Protein AF-A0A165A7K2-F1 (afdb_monomer_lite)

Secondary structure (DSSP, 8-state):
-----PPPPPPEE--HHHHHHHHHTHHHHHHHHHHHHHHHHHH---SSTT-S-----EEEEEEEEEETTEEEEEEEEE-STT--EEEEEEEEESSTTSPPEEEEE----GGGTTT-B-SSSPP-----

pLDDT: mean 87.68, std 12.54, range [41.22, 98.0]

Organism: NCBI:txid1314777

Radius of gyration: 14.6 Å; chains: 1; bounding box: 39×29×41 Å

Foldseek 3Di:
DDQPKADKAPKDFDDPVNVVLCVLCVVVVVVVLVVVVVCCVVPVQQQNVVCPDQPDWAWTIWIWMDHPQWIKIWTWIARDPVQKTWTWIWTDGPDPVDGIGTQDIDFDRNVVRTRIDGPPDDRDDDRD

Structure (mmCIF, N/CA/C/O backbone):
data_AF-A0A165A7K2-F1
#
_entry.id   AF-A0A165A7K2-F1
#
loop_
_atom_site.group_PDB
_atom_site.id
_atom_site.type_symbol
_atom_site.label_atom_id
_atom_site.label_alt_id
_atom_site.label_comp_id
_atom_site.label_asym_id
_atom_site.label_entity_id
_atom_site.label_seq_id
_atom_site.pdbx_PDB_ins_code
_atom_site.Cartn_x
_atom_site.Cartn_y
_atom_site.Cartn_z
_atom_site.occupancy
_atom_site.B_iso_or_equiv
_atom_site.auth_seq_id
_atom_site.auth_comp_id
_atom_site.auth_asym_id
_atom_site.auth_atom_id
_atom_site.pdbx_PDB_model_num
ATOM 1 N N . MET A 1 1 ? -3.090 -18.678 -24.507 1.00 41.22 1 MET A N 1
ATOM 2 C CA . MET A 1 1 ? -2.369 -17.434 -24.182 1.00 41.22 1 MET A CA 1
ATOM 3 C C . MET A 1 1 ? -1.872 -17.619 -22.770 1.00 41.22 1 MET A C 1
ATOM 5 O O . MET A 1 1 ? -2.696 -17.830 -21.895 1.00 41.22 1 MET A O 1
ATOM 9 N N . SER A 1 2 ? -0.564 -17.745 -22.588 1.00 42.53 2 SER A N 1
ATOM 10 C CA . SER A 1 2 ? 0.014 -18.035 -21.278 1.00 42.53 2 SER A CA 1
ATOM 11 C C . SER A 1 2 ? 0.070 -16.729 -20.495 1.00 42.53 2 SER A C 1
ATOM 13 O O . SER A 1 2 ? 0.818 -15.834 -20.886 1.00 42.53 2 SER A O 1
ATOM 15 N N . ASP A 1 3 ? -0.739 -16.600 -19.444 1.00 48.91 3 ASP A N 1
ATOM 16 C CA . ASP A 1 3 ? -0.590 -15.525 -18.461 1.00 48.91 3 ASP A CA 1
ATOM 17 C C . ASP A 1 3 ? 0.846 -15.568 -17.935 1.00 48.91 3 ASP A C 1
ATOM 19 O O . ASP A 1 3 ? 1.252 -16.496 -17.240 1.00 48.91 3 ASP A O 1
ATOM 23 N N . THR A 1 4 ? 1.657 -14.611 -18.380 1.00 54.81 4 THR A N 1
ATOM 24 C CA . THR A 1 4 ? 3.090 -14.537 -18.075 1.00 54.81 4 THR A CA 1
ATOM 25 C C . THR A 1 4 ? 3.282 -13.571 -16.911 1.00 54.81 4 THR A C 1
ATOM 27 O O . THR A 1 4 ? 4.026 -12.600 -17.006 1.00 54.81 4 THR A O 1
ATOM 30 N N . THR A 1 5 ? 2.528 -13.764 -15.833 1.00 62.66 5 THR A N 1
ATOM 31 C CA . THR A 1 5 ? 2.718 -13.026 -14.585 1.00 62.66 5 THR A CA 1
ATOM 32 C C . THR A 1 5 ? 3.392 -13.950 -13.587 1.00 62.66 5 THR A C 1
ATOM 34 O O . THR A 1 5 ? 2.910 -15.042 -13.282 1.00 62.66 5 THR A O 1
ATOM 37 N N . SER A 1 6 ? 4.563 -13.529 -13.110 1.00 80.38 6 SER A N 1
ATOM 38 C CA . SER A 1 6 ? 5.304 -14.282 -12.103 1.00 80.38 6 SER A CA 1
ATOM 39 C C . SER A 1 6 ? 4.482 -14.373 -10.810 1.00 80.38 6 SER A C 1
ATOM 41 O O . SER A 1 6 ? 3.645 -13.503 -10.542 1.00 80.38 6 SER A O 1
ATOM 43 N N . PRO A 1 7 ? 4.685 -15.408 -9.977 1.00 89.25 7 PRO A N 1
ATOM 44 C CA . PRO A 1 7 ? 4.078 -15.445 -8.652 1.00 89.25 7 PRO A CA 1
ATOM 45 C C . PRO A 1 7 ? 4.593 -14.284 -7.788 1.00 89.25 7 PRO A C 1
ATOM 47 O O . PRO A 1 7 ? 5.677 -13.743 -8.020 1.00 89.25 7 PRO A O 1
ATOM 50 N N . LEU A 1 8 ? 3.823 -13.919 -6.760 1.00 92.00 8 LEU A N 1
ATOM 51 C CA . LEU A 1 8 ? 4.261 -12.952 -5.753 1.00 92.00 8 LEU A CA 1
ATOM 52 C C . LEU A 1 8 ? 5.553 -13.412 -5.071 1.00 92.00 8 LEU A C 1
ATOM 54 O O . LEU A 1 8 ? 5.693 -14.573 -4.684 1.00 92.00 8 LEU A O 1
ATOM 58 N N . SER A 1 9 ? 6.472 -12.474 -4.861 1.00 94.69 9 SER A N 1
ATOM 59 C CA . SER A 1 9 ? 7.695 -12.717 -4.107 1.00 94.69 9 SER A CA 1
ATOM 60 C C . SER A 1 9 ? 7.412 -13.010 -2.631 1.00 94.69 9 SER A C 1
ATOM 62 O O . SER A 1 9 ? 6.328 -12.748 -2.102 1.00 94.69 9 SER A O 1
ATOM 64 N N . SER A 1 10 ? 8.445 -13.457 -1.916 1.00 94.50 10 SER A N 1
ATOM 65 C CA . SER A 1 10 ? 8.453 -13.406 -0.453 1.00 94.50 10 SER A CA 1
ATOM 66 C C . SER A 1 10 ? 8.259 -11.972 0.056 1.00 94.50 10 SER A C 1
ATOM 68 O O . SER A 1 10 ? 8.540 -11.000 -0.656 1.00 94.50 10 SER A O 1
ATOM 70 N N . VAL A 1 11 ? 7.773 -11.848 1.295 1.00 95.88 11 VAL A N 1
ATOM 71 C CA . VAL A 1 11 ? 7.652 -10.557 1.985 1.00 95.88 11 VAL A CA 1
ATOM 72 C C . VAL A 1 11 ? 9.040 -9.953 2.185 1.00 95.88 11 VAL A C 1
ATOM 74 O O . VAL A 1 11 ? 9.963 -10.630 2.639 1.00 95.88 11 VAL A O 1
ATOM 77 N N . ARG A 1 12 ? 9.171 -8.664 1.877 1.00 96.44 12 ARG A N 1
ATOM 78 C CA . ARG A 1 12 ? 10.385 -7.863 2.038 1.00 96.44 12 ARG A CA 1
ATOM 79 C C . ARG A 1 12 ? 10.109 -6.669 2.946 1.00 96.44 12 ARG A C 1
ATOM 81 O O . ARG A 1 12 ? 8.994 -6.151 2.978 1.00 96.44 12 ARG A O 1
ATOM 88 N N . GLN A 1 13 ? 11.126 -6.238 3.684 1.00 96.81 13 GLN A N 1
ATOM 89 C CA . GLN A 1 13 ? 11.095 -4.983 4.440 1.00 96.81 13 GLN A CA 1
ATOM 90 C C . GLN A 1 13 ? 11.359 -3.807 3.502 1.00 96.81 13 GLN A C 1
ATOM 92 O O . GLN A 1 13 ? 12.108 -3.953 2.540 1.00 96.81 13 GLN A O 1
ATOM 97 N N . VAL A 1 14 ? 10.768 -2.650 3.794 1.00 96.12 14 VAL A N 1
ATOM 98 C CA . VAL A 1 14 ? 10.904 -1.454 2.950 1.00 96.12 14 VAL A CA 1
ATOM 99 C C . VAL A 1 14 ? 12.348 -0.949 2.921 1.00 96.12 1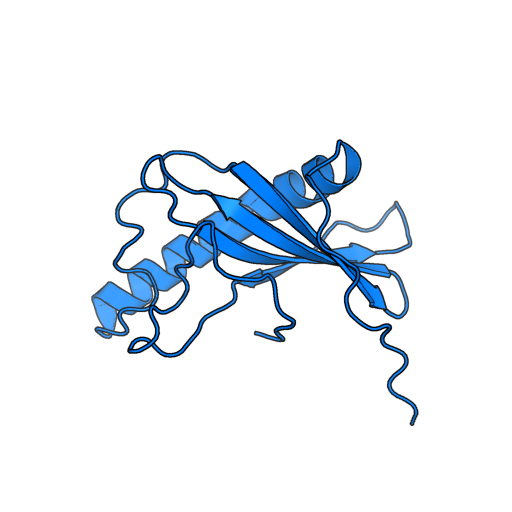4 VAL A C 1
ATOM 101 O O . VAL A 1 14 ? 12.916 -0.559 3.943 1.00 96.12 14 VAL A O 1
ATOM 104 N N . ASP A 1 15 ? 12.900 -0.908 1.716 1.00 95.88 15 ASP A N 1
ATOM 105 C CA . ASP A 1 15 ? 14.204 -0.352 1.356 1.00 95.88 15 ASP A CA 1
ATOM 106 C C . ASP A 1 15 ? 14.051 1.038 0.702 1.00 95.88 15 ASP A C 1
ATOM 108 O O . ASP A 1 15 ? 12.960 1.610 0.652 1.00 95.88 15 ASP A O 1
ATOM 112 N N . ASN A 1 16 ? 15.154 1.626 0.230 1.00 96.31 16 ASN A N 1
ATOM 113 C CA . ASN A 1 16 ? 15.139 2.968 -0.360 1.00 96.31 16 ASN A CA 1
ATOM 114 C C . ASN A 1 16 ? 14.354 3.037 -1.678 1.00 96.31 16 ASN A C 1
ATOM 116 O O . ASN A 1 16 ? 13.688 4.039 -1.934 1.00 96.31 16 ASN A O 1
ATOM 120 N N . GLU A 1 17 ? 14.418 1.989 -2.501 1.00 94.62 17 GLU A N 1
ATOM 121 C CA . GLU A 1 17 ? 13.734 1.954 -3.795 1.00 94.62 17 GLU A CA 1
ATOM 122 C C . GLU A 1 17 ? 12.223 1.829 -3.601 1.00 94.62 17 GLU A C 1
ATOM 124 O O . GLU A 1 17 ? 11.454 2.659 -4.082 1.00 94.62 17 GLU A O 1
ATOM 129 N N . SER A 1 18 ? 11.793 0.829 -2.833 1.00 95.75 18 SER A N 1
ATOM 130 C CA . SER A 1 18 ? 10.381 0.622 -2.505 1.00 95.75 18 SER A CA 1
ATOM 131 C C . SER A 1 18 ? 9.787 1.826 -1.774 1.00 95.75 18 SER A C 1
ATOM 133 O O . SER A 1 18 ? 8.660 2.224 -2.058 1.00 95.75 18 SER A O 1
ATOM 135 N N . ARG A 1 19 ? 10.553 2.493 -0.901 1.00 96.31 19 ARG A N 1
ATOM 136 C CA . ARG A 1 19 ? 10.119 3.748 -0.277 1.00 96.31 19 ARG A CA 1
ATOM 137 C C . ARG A 1 19 ? 9.841 4.839 -1.304 1.00 96.31 19 ARG A C 1
ATOM 139 O O . ARG A 1 19 ? 8.822 5.509 -1.181 1.00 96.31 19 ARG A O 1
ATOM 146 N N . ALA A 1 20 ? 10.699 5.006 -2.308 1.00 96.25 20 ALA A N 1
ATOM 147 C CA . ALA A 1 20 ? 10.474 5.984 -3.369 1.00 96.25 20 ALA A CA 1
ATOM 148 C C . ALA A 1 20 ? 9.200 5.669 -4.172 1.00 96.25 20 ALA A C 1
ATOM 150 O O . ALA A 1 20 ? 8.406 6.573 -4.427 1.00 96.25 20 ALA A O 1
ATOM 151 N N . VAL A 1 21 ? 8.954 4.390 -4.486 1.00 96.94 21 VAL A N 1
ATOM 152 C CA . VAL A 1 21 ? 7.705 3.931 -5.124 1.00 96.94 21 VAL A CA 1
ATOM 153 C C . VAL A 1 21 ? 6.488 4.303 -4.270 1.00 96.94 21 VAL A C 1
ATOM 155 O O . VAL A 1 21 ? 5.525 4.871 -4.778 1.00 96.94 21 VAL A O 1
ATOM 158 N N . PHE A 1 22 ? 6.530 4.030 -2.964 1.00 96.75 22 PHE A N 1
ATOM 159 C CA . PHE A 1 22 ? 5.393 4.271 -2.070 1.00 96.75 22 PHE A CA 1
ATOM 160 C C . PHE A 1 22 ? 5.156 5.741 -1.739 1.00 96.75 22 PHE A C 1
ATOM 162 O O . PHE A 1 22 ? 4.009 6.118 -1.507 1.00 96.75 22 PHE A O 1
ATOM 169 N N . GLU A 1 23 ? 6.198 6.571 -1.729 1.00 96.12 23 GLU A N 1
ATOM 170 C CA . GLU A 1 23 ? 6.042 8.023 -1.631 1.00 96.12 23 GLU A CA 1
ATOM 171 C C . GLU A 1 23 ? 5.469 8.613 -2.928 1.00 96.12 23 GLU A C 1
ATOM 173 O O . GLU A 1 23 ? 4.648 9.524 -2.855 1.00 96.12 23 GLU A O 1
ATOM 178 N N . ALA A 1 24 ? 5.814 8.065 -4.102 1.00 96.75 24 ALA A N 1
ATOM 179 C CA . ALA A 1 24 ? 5.279 8.535 -5.383 1.00 96.75 24 ALA A CA 1
ATOM 180 C C . ALA A 1 24 ? 3.752 8.367 -5.493 1.00 96.75 24 ALA A C 1
ATOM 182 O O . ALA A 1 24 ? 3.083 9.251 -6.020 1.00 96.75 24 ALA A O 1
ATOM 183 N N . ILE A 1 25 ? 3.197 7.277 -4.950 1.00 96.75 25 ILE A N 1
ATOM 184 C CA . ILE A 1 25 ? 1.748 6.994 -4.970 1.00 96.75 25 ILE A CA 1
ATOM 185 C C . ILE A 1 25 ? 0.991 7.522 -3.747 1.00 96.75 25 ILE A C 1
ATOM 187 O O . ILE A 1 25 ? -0.224 7.362 -3.648 1.00 96.75 25 ILE A O 1
ATOM 191 N N . LYS A 1 26 ? 1.689 8.102 -2.765 1.00 96.38 26 LYS A N 1
ATOM 192 C CA . LYS A 1 26 ? 1.113 8.436 -1.455 1.00 96.38 26 LYS A CA 1
ATOM 193 C C . LYS A 1 26 ? -0.110 9.336 -1.563 1.00 96.38 26 LYS A C 1
ATOM 195 O O . LYS A 1 26 ? -1.082 9.130 -0.844 1.00 96.38 26 LYS A O 1
ATOM 200 N N . HIS A 1 27 ? -0.054 10.334 -2.442 1.00 95.62 27 HIS A N 1
ATOM 201 C CA . HIS A 1 27 ? -1.175 11.244 -2.651 1.00 95.62 27 HIS A CA 1
ATOM 202 C C . HIS A 1 27 ? -2.423 10.493 -3.131 1.00 95.62 27 HIS A C 1
ATOM 204 O O . HIS A 1 27 ? -3.483 10.640 -2.528 1.00 95.62 27 HIS A O 1
ATOM 210 N N . ASP A 1 28 ? -2.271 9.636 -4.141 1.00 96.38 28 ASP A N 1
ATOM 211 C CA . ASP A 1 28 ? -3.372 8.866 -4.725 1.00 96.38 28 ASP A CA 1
ATOM 212 C C . ASP A 1 28 ? -3.953 7.859 -3.726 1.00 96.38 28 ASP A C 1
ATOM 214 O O . ASP A 1 28 ? -5.168 7.704 -3.625 1.00 96.38 28 ASP A O 1
ATOM 218 N N . VAL A 1 29 ? -3.095 7.233 -2.914 1.00 94.88 29 VAL A N 1
ATOM 219 C CA . VAL A 1 29 ? -3.517 6.332 -1.833 1.00 94.88 29 VAL A CA 1
ATOM 220 C C . VAL A 1 29 ? -4.350 7.076 -0.789 1.00 94.88 29 VAL A C 1
ATOM 222 O O . VAL A 1 29 ? -5.431 6.619 -0.425 1.00 94.88 29 VAL A O 1
ATOM 225 N N . LEU A 1 30 ? -3.878 8.232 -0.310 1.00 92.94 30 LEU A N 1
ATOM 226 C CA . LEU A 1 30 ? -4.619 9.036 0.668 1.00 92.94 30 LEU A CA 1
ATOM 227 C C . LEU A 1 30 ? -5.941 9.553 0.090 1.00 92.94 30 LEU A C 1
ATOM 229 O O . LEU A 1 30 ? -6.952 9.555 0.791 1.00 92.94 30 LEU A O 1
ATOM 233 N N . HIS A 1 31 ? -5.952 9.940 -1.189 1.00 93.00 31 HIS A N 1
ATOM 234 C CA . HIS A 1 31 ? -7.176 10.316 -1.889 1.00 93.00 31 HIS A CA 1
ATOM 235 C C . HIS A 1 31 ? -8.157 9.140 -1.961 1.00 93.00 31 HIS A C 1
ATOM 237 O O . HIS A 1 31 ? -9.333 9.306 -1.646 1.00 93.00 31 HIS A O 1
ATOM 243 N N . LYS A 1 32 ? -7.680 7.931 -2.281 1.00 92.00 32 LYS A N 1
ATOM 244 C CA . LYS A 1 32 ? -8.528 6.736 -2.329 1.00 92.00 32 LYS A CA 1
ATOM 245 C C . LYS A 1 32 ? -9.104 6.369 -0.960 1.00 92.00 32 LYS A C 1
ATOM 247 O O . LYS A 1 32 ? -10.279 6.033 -0.878 1.00 92.00 32 LYS A O 1
ATOM 252 N N . ILE A 1 33 ? -8.320 6.477 0.116 1.00 90.31 33 ILE A N 1
ATOM 253 C CA . ILE A 1 33 ? -8.824 6.296 1.490 1.00 90.31 33 ILE A CA 1
ATOM 254 C C . ILE A 1 33 ? -9.954 7.293 1.773 1.00 90.31 33 ILE A C 1
ATOM 256 O O . ILE A 1 33 ? -11.005 6.908 2.280 1.00 90.31 33 ILE A O 1
ATOM 260 N N . TRP A 1 34 ? -9.770 8.564 1.408 1.00 88.88 34 TRP A N 1
ATOM 261 C CA . TRP A 1 34 ? -10.806 9.583 1.579 1.00 88.88 34 TRP A CA 1
ATOM 262 C C . TRP A 1 34 ? -12.083 9.271 0.781 1.00 88.88 34 TRP A C 1
ATOM 264 O O . TRP A 1 34 ? -13.185 9.432 1.306 1.00 88.88 34 TRP A O 1
ATOM 274 N N . GLU A 1 35 ? -11.958 8.778 -0.455 1.00 88.62 35 GLU A N 1
ATOM 275 C CA . GLU A 1 35 ? -13.108 8.321 -1.246 1.00 88.62 35 GLU A CA 1
ATOM 276 C C . GLU A 1 35 ? -13.869 7.178 -0.560 1.00 88.62 35 GLU A C 1
ATOM 278 O O . GLU A 1 35 ? -15.099 7.205 -0.547 1.00 88.62 35 GLU A O 1
ATOM 283 N N . LEU A 1 36 ? -13.158 6.209 0.033 1.00 86.69 36 LEU A N 1
ATOM 284 C CA . LEU A 1 36 ? -13.768 5.097 0.772 1.00 86.69 36 LEU A CA 1
ATOM 285 C C . LEU A 1 36 ? -14.539 5.599 2.001 1.00 86.69 36 LEU A C 1
ATOM 287 O O . LEU A 1 36 ? -15.686 5.210 2.197 1.00 86.69 36 LEU A O 1
ATOM 291 N N . HIS A 1 37 ? -13.973 6.533 2.775 1.00 83.62 37 HIS A N 1
ATOM 292 C CA . HIS A 1 37 ? -14.689 7.162 3.895 1.00 83.62 37 HIS A CA 1
ATOM 293 C C . HIS A 1 37 ? -15.960 7.877 3.448 1.00 83.62 37 HIS A C 1
ATOM 295 O O . HIS A 1 37 ? -17.018 7.712 4.048 1.00 83.62 37 HIS A O 1
ATOM 301 N N . LYS A 1 38 ? -15.876 8.646 2.360 1.00 81.88 38 LYS A N 1
ATOM 302 C CA . LYS A 1 38 ? -17.044 9.337 1.814 1.00 81.88 38 LYS A CA 1
ATOM 303 C C . LYS A 1 38 ? -18.114 8.351 1.326 1.00 81.88 38 LYS A C 1
ATOM 305 O O . LYS A 1 38 ? -19.303 8.649 1.426 1.00 81.88 38 LYS A O 1
ATOM 310 N N . GLY A 1 39 ? -17.701 7.204 0.786 1.00 76.81 39 GLY A N 1
ATOM 311 C CA . GLY A 1 39 ? -18.593 6.104 0.419 1.00 76.81 39 GLY A CA 1
ATOM 312 C C . GLY A 1 39 ? -19.287 5.487 1.634 1.00 76.81 39 GLY A C 1
ATOM 313 O O . GLY A 1 39 ? -20.504 5.313 1.607 1.00 76.81 39 GLY A O 1
ATOM 314 N N . ASP A 1 40 ? -18.543 5.237 2.713 1.00 75.88 40 ASP A N 1
ATOM 315 C CA . ASP A 1 40 ? -19.081 4.739 3.984 1.00 75.88 40 ASP A CA 1
ATOM 316 C C . ASP A 1 40 ? -20.127 5.686 4.578 1.00 75.88 40 ASP A C 1
ATOM 318 O O . ASP A 1 40 ? -21.195 5.230 4.982 1.00 75.88 40 ASP A O 1
ATOM 322 N N . ASP A 1 41 ? -19.857 6.993 4.575 1.00 73.38 41 ASP A N 1
ATOM 323 C CA . ASP A 1 41 ? -20.772 8.010 5.105 1.00 73.38 41 ASP A CA 1
ATOM 324 C C . ASP A 1 41 ? -22.084 8.106 4.307 1.00 73.38 41 ASP A C 1
ATOM 326 O O . ASP A 1 41 ? -23.126 8.474 4.851 1.00 73.38 41 ASP A O 1
ATOM 330 N N . LEU A 1 42 ? -22.039 7.802 3.005 1.00 69.69 42 LEU A N 1
ATOM 331 C CA . LEU A 1 42 ? -23.188 7.920 2.104 1.00 69.69 42 LEU A CA 1
ATOM 332 C C . LEU A 1 42 ? -24.013 6.629 2.004 1.00 69.69 42 LEU A C 1
ATOM 334 O O . LEU A 1 42 ? -25.218 6.689 1.747 1.00 69.69 42 LEU A O 1
ATOM 338 N N . HIS A 1 43 ? -23.368 5.472 2.154 1.00 62.72 43 HIS A N 1
ATOM 339 C CA . HIS A 1 43 ? -23.938 4.171 1.799 1.00 62.72 43 HIS A CA 1
ATOM 340 C C . HIS A 1 43 ? -23.829 3.107 2.907 1.00 62.72 43 HIS A C 1
ATOM 342 O O . HIS A 1 43 ? -24.234 1.971 2.669 1.00 62.72 43 HIS A O 1
ATOM 348 N N . ASP A 1 44 ? -23.300 3.444 4.092 1.00 63.66 44 ASP A N 1
ATOM 349 C CA . ASP A 1 44 ? -23.055 2.509 5.206 1.00 63.66 44 ASP A CA 1
ATOM 350 C C . ASP A 1 44 ? -22.224 1.273 4.785 1.00 63.66 44 ASP A C 1
ATOM 352 O O . ASP A 1 44 ? -22.413 0.167 5.298 1.00 63.66 44 ASP A O 1
ATOM 356 N N . LEU A 1 45 ? -21.286 1.449 3.842 1.00 61.97 45 LEU A N 1
ATOM 357 C CA . LEU A 1 45 ? -20.484 0.352 3.279 1.00 61.97 45 LEU A CA 1
ATOM 358 C C . LEU A 1 45 ? -19.485 -0.232 4.287 1.00 61.97 45 LEU A C 1
ATOM 360 O O . LEU A 1 45 ? -19.145 -1.402 4.176 1.00 61.97 45 LEU A O 1
ATOM 364 N N . ASN A 1 46 ? -19.099 0.508 5.329 1.00 65.19 46 ASN A N 1
ATOM 365 C CA . ASN A 1 46 ? -18.178 0.085 6.396 1.00 65.19 46 ASN A CA 1
ATOM 366 C C . ASN A 1 46 ? -16.795 -0.398 5.913 1.00 65.19 46 ASN A C 1
ATOM 368 O O . ASN A 1 46 ? -16.146 -1.193 6.597 1.00 65.19 46 ASN A O 1
ATOM 372 N N . GLU A 1 47 ? -16.334 0.055 4.754 1.00 62.91 47 GLU A N 1
ATOM 373 C CA . GLU A 1 47 ? -15.077 -0.363 4.139 1.00 62.91 47 GLU A CA 1
ATOM 374 C C . GLU A 1 47 ? -13.852 0.252 4.833 1.00 62.91 47 GLU A C 1
ATOM 376 O O . GLU A 1 47 ? -12.816 -0.401 4.932 1.00 62.91 47 GLU A O 1
ATOM 381 N N . ALA A 1 48 ? -13.947 1.472 5.366 1.00 65.31 48 ALA A N 1
ATOM 382 C CA . ALA A 1 48 ? -12.830 2.200 5.976 1.00 65.31 48 ALA A CA 1
ATOM 383 C C . ALA A 1 48 ? -13.122 2.739 7.387 1.00 65.31 48 ALA A C 1
ATOM 385 O O . ALA A 1 48 ? -12.262 3.397 7.965 1.00 65.31 48 ALA A O 1
ATOM 386 N N . ARG A 1 49 ? -14.278 2.432 7.995 1.00 60.81 49 ARG A N 1
ATOM 387 C CA . ARG A 1 49 ? -14.724 2.965 9.307 1.00 60.81 49 ARG A CA 1
ATOM 388 C C . ARG A 1 49 ? -13.673 3.033 10.425 1.00 60.81 49 ARG A C 1
ATOM 390 O O . ARG A 1 49 ? -13.747 3.924 11.260 1.00 60.81 49 ARG A O 1
ATOM 397 N N . LYS A 1 50 ? -12.713 2.104 10.476 1.00 63.94 50 LYS A N 1
ATOM 398 C CA . LYS A 1 50 ? -11.671 2.080 11.524 1.00 63.94 50 LYS A CA 1
ATOM 399 C C . LYS A 1 50 ? -10.537 3.092 11.306 1.00 63.94 50 LYS A C 1
ATOM 401 O O . LYS A 1 50 ? -9.756 3.320 12.221 1.00 63.94 50 LYS A O 1
ATOM 406 N N . LEU A 1 51 ? -10.447 3.705 10.127 1.00 67.44 51 LEU A N 1
ATOM 407 C CA . LEU A 1 51 ? -9.437 4.700 9.761 1.00 67.44 51 LEU A CA 1
ATOM 408 C C . LEU A 1 51 ? -9.924 6.134 10.024 1.00 67.44 51 LEU A C 1
ATOM 410 O O . LEU A 1 51 ? -9.748 7.004 9.182 1.00 67.44 51 LEU A O 1
ATOM 414 N N . GLU A 1 52 ? -10.535 6.410 11.181 1.00 61.94 52 GLU A N 1
ATOM 415 C CA . GLU A 1 52 ? -11.120 7.737 11.463 1.00 61.94 52 GLU A CA 1
ATOM 416 C C . GLU A 1 52 ? -10.123 8.891 11.233 1.00 61.94 52 GLU A C 1
ATOM 418 O O . GLU A 1 52 ? -10.513 9.962 10.773 1.00 61.94 52 GLU A O 1
ATOM 423 N N . HIS A 1 53 ? -8.825 8.673 11.497 1.00 67.44 53 HIS A N 1
ATOM 424 C CA . HIS A 1 53 ? -7.770 9.650 11.229 1.00 67.44 53 HIS A CA 1
ATOM 425 C C . HIS A 1 53 ? -6.450 8.974 10.828 1.00 67.44 53 HIS A C 1
ATOM 427 O O . HIS A 1 53 ? -5.782 8.353 11.656 1.00 67.44 53 HIS A O 1
ATOM 433 N N . VAL A 1 54 ? -6.006 9.174 9.582 1.00 81.81 54 VAL A N 1
ATOM 434 C CA . VAL A 1 54 ? -4.638 8.824 9.163 1.00 81.81 54 VAL A CA 1
ATOM 435 C C . VAL A 1 54 ? -3.647 9.728 9.905 1.00 81.81 54 VAL A C 1
ATOM 437 O O . VAL A 1 54 ? -3.563 10.925 9.630 1.00 81.81 54 VAL A O 1
ATOM 440 N N . LYS A 1 55 ? -2.891 9.168 10.857 1.00 87.00 55 LYS A N 1
ATOM 441 C CA . LYS A 1 55 ? -1.895 9.911 11.652 1.00 87.00 55 LYS A CA 1
ATOM 442 C C . LYS A 1 55 ? -0.553 10.018 10.940 1.00 87.00 55 LYS A C 1
ATOM 444 O O . LYS A 1 55 ? 0.135 11.031 11.045 1.00 87.00 55 LYS A O 1
ATOM 449 N N . PHE A 1 56 ? -0.160 8.962 10.237 1.00 91.88 56 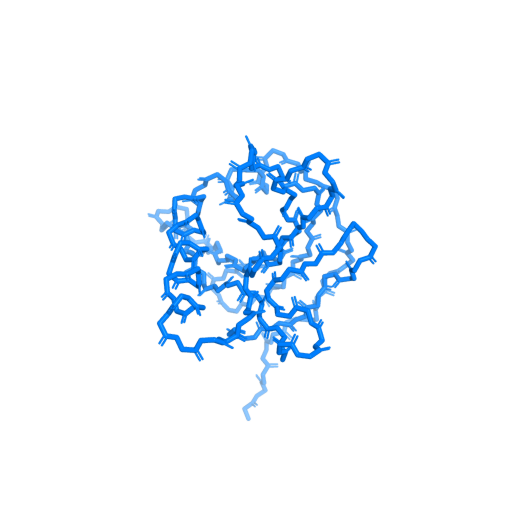PHE A N 1
ATOM 450 C CA . PHE A 1 56 ? 1.062 8.923 9.445 1.00 91.88 56 PHE A CA 1
ATOM 451 C C . PHE A 1 56 ? 0.902 7.988 8.247 1.00 91.88 56 PHE A C 1
ATOM 453 O O . PHE A 1 56 ? -0.078 7.273 8.124 1.00 91.88 56 PHE A O 1
ATOM 460 N N . TYR A 1 57 ? 1.883 7.995 7.351 1.00 94.25 57 TYR A N 1
ATOM 461 C CA . TYR A 1 57 ? 1.950 7.079 6.216 1.00 94.25 57 TYR A CA 1
ATOM 462 C C . TYR A 1 57 ? 3.283 6.350 6.291 1.00 94.25 57 TYR A C 1
ATOM 464 O O . TYR A 1 57 ? 4.328 6.940 6.006 1.00 94.25 57 TYR A O 1
ATOM 472 N N . ARG A 1 58 ? 3.266 5.096 6.753 1.00 95.62 58 ARG A N 1
ATOM 473 C CA . ARG A 1 58 ? 4.488 4.320 6.979 1.00 95.62 58 ARG A CA 1
ATOM 474 C C . ARG A 1 58 ? 4.421 2.972 6.264 1.00 95.62 58 ARG A C 1
ATOM 476 O O . ARG A 1 58 ? 3.893 2.011 6.826 1.00 95.62 58 ARG A O 1
ATOM 483 N N . PRO A 1 59 ? 5.001 2.865 5.058 1.00 96.19 59 PRO A N 1
ATOM 484 C CA . PRO A 1 59 ? 5.227 1.577 4.421 1.00 96.19 59 PRO A CA 1
ATOM 485 C C . PRO A 1 59 ? 6.098 0.695 5.325 1.00 96.19 59 PRO A C 1
ATOM 487 O O . PRO A 1 59 ? 7.163 1.125 5.776 1.00 96.19 59 PRO A O 1
ATOM 490 N N . LEU A 1 60 ? 5.637 -0.522 5.613 1.00 96.00 60 LEU A N 1
ATOM 491 C CA . LEU A 1 60 ? 6.307 -1.455 6.524 1.00 96.00 60 LEU A CA 1
ATOM 492 C C . LEU A 1 60 ? 6.939 -2.623 5.769 1.00 96.00 60 LEU A C 1
ATOM 494 O O . LEU A 1 60 ? 8.115 -2.927 5.951 1.00 96.00 60 LEU A O 1
ATOM 498 N N . ALA A 1 61 ? 6.156 -3.262 4.907 1.00 97.25 61 ALA A N 1
ATOM 499 C CA . ALA A 1 61 ? 6.574 -4.436 4.162 1.00 97.25 61 ALA A CA 1
ATOM 500 C C . ALA A 1 61 ? 5.959 -4.429 2.766 1.00 97.25 61 ALA A C 1
ATOM 502 O O . ALA A 1 61 ? 4.945 -3.770 2.534 1.00 97.25 61 ALA A O 1
ATOM 503 N N . TYR A 1 62 ? 6.557 -5.174 1.843 1.00 98.00 6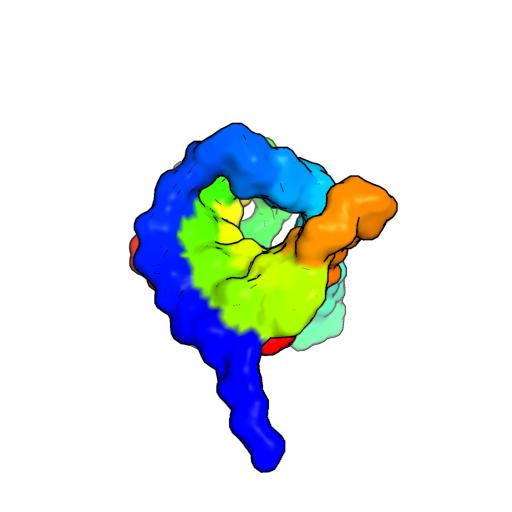2 TYR A N 1
ATOM 504 C CA . TYR A 1 62 ? 6.037 -5.309 0.492 1.00 98.00 62 TYR A CA 1
ATOM 505 C C . TYR A 1 62 ? 6.296 -6.694 -0.109 1.00 98.00 62 TYR A C 1
ATOM 507 O O . TYR A 1 62 ? 7.170 -7.433 0.343 1.00 98.00 62 TYR A O 1
ATOM 515 N N . LYS A 1 63 ? 5.532 -7.040 -1.144 1.00 97.81 63 LYS A N 1
ATOM 516 C CA . LYS A 1 63 ? 5.810 -8.137 -2.077 1.00 97.81 63 LYS A CA 1
ATOM 517 C C . LYS A 1 63 ? 5.877 -7.576 -3.494 1.00 97.81 63 LYS A C 1
ATOM 519 O O . LYS A 1 63 ? 5.269 -6.547 -3.785 1.00 97.81 63 LYS A O 1
ATOM 524 N N . LEU A 1 64 ? 6.610 -8.255 -4.363 1.00 96.94 64 LEU A N 1
ATOM 525 C CA . LEU A 1 64 ? 6.732 -7.902 -5.772 1.00 96.94 64 LEU A CA 1
ATOM 526 C C . LEU A 1 64 ? 6.052 -8.935 -6.648 1.00 96.94 64 LEU A C 1
ATOM 528 O O . LEU A 1 64 ? 6.000 -10.113 -6.301 1.00 96.94 64 LEU A O 1
ATOM 532 N N . GLN A 1 65 ? 5.609 -8.494 -7.812 1.00 96.00 65 GLN A N 1
ATOM 533 C CA . GLN A 1 65 ? 5.206 -9.368 -8.895 1.00 96.00 65 GLN A CA 1
ATOM 534 C C . GLN A 1 65 ? 5.774 -8.819 -10.199 1.00 96.00 65 GLN A C 1
ATOM 536 O O . GLN A 1 65 ? 5.437 -7.706 -10.605 1.00 96.00 65 GLN A O 1
ATOM 541 N N . GLU A 1 66 ? 6.635 -9.598 -10.848 1.00 94.31 66 GLU A N 1
ATOM 542 C CA . GLU A 1 66 ? 7.121 -9.264 -12.184 1.00 94.31 66 GLU A CA 1
ATOM 543 C C . GLU A 1 66 ? 6.002 -9.471 -13.199 1.00 94.31 66 GLU A C 1
ATOM 545 O O . GLU A 1 66 ? 5.329 -10.509 -13.213 1.00 94.31 66 GLU A O 1
ATOM 550 N N . VAL A 1 67 ? 5.801 -8.461 -14.037 1.00 92.44 67 VAL A N 1
ATOM 551 C CA . VAL A 1 67 ? 4.801 -8.458 -15.099 1.00 92.44 67 VAL A CA 1
ATOM 552 C C . VAL A 1 67 ? 5.435 -7.905 -16.374 1.00 92.44 67 VAL A C 1
ATOM 554 O O . VAL A 1 67 ? 6.495 -7.276 -16.315 1.00 92.44 67 VAL A O 1
ATOM 557 N N . PRO A 1 68 ? 4.829 -8.116 -17.552 1.00 92.06 68 PRO A N 1
ATOM 558 C CA . PRO A 1 68 ? 5.314 -7.465 -18.759 1.00 92.06 68 PRO A CA 1
ATOM 559 C C . PRO A 1 68 ? 5.424 -5.946 -18.556 1.00 92.06 68 PRO A C 1
ATOM 561 O O . PRO A 1 68 ? 4.492 -5.322 -18.052 1.00 92.06 68 PRO A O 1
ATOM 564 N N . TYR A 1 69 ? 6.559 -5.371 -18.963 1.00 89.69 69 TYR A N 1
ATOM 565 C CA . TYR A 1 69 ? 6.836 -3.925 -18.944 1.00 89.69 69 TYR A CA 1
ATOM 566 C C . TYR A 1 69 ? 6.973 -3.272 -17.559 1.00 89.69 69 TYR A C 1
ATOM 568 O O . TYR A 1 69 ? 6.978 -2.046 -17.463 1.00 89.69 69 TYR A O 1
ATOM 576 N N . GLY A 1 70 ? 7.123 -4.046 -16.481 1.00 94.62 70 GLY A N 1
ATOM 577 C CA . GLY A 1 70 ? 7.399 -3.468 -15.168 1.00 94.62 70 GLY A CA 1
ATOM 578 C C . GLY A 1 70 ? 7.211 -4.422 -13.998 1.00 94.62 70 GLY A C 1
ATOM 579 O O . GLY A 1 70 ? 7.275 -5.644 -14.125 1.00 94.62 70 GLY A O 1
ATOM 580 N N . VAL A 1 71 ? 6.990 -3.846 -12.821 1.00 96.19 71 VAL A N 1
ATOM 581 C CA . VAL A 1 71 ? 6.863 -4.587 -11.565 1.00 96.19 71 VAL A CA 1
ATOM 582 C C . VAL A 1 71 ? 5.691 -4.037 -10.764 1.00 96.19 71 VAL A C 1
ATOM 584 O O . VAL A 1 71 ? 5.607 -2.835 -10.509 1.00 96.19 71 VAL A O 1
ATOM 587 N N . ASN A 1 72 ? 4.795 -4.921 -10.322 1.00 97.06 72 ASN A N 1
ATOM 588 C CA . ASN A 1 72 ? 3.802 -4.559 -9.318 1.00 97.06 72 ASN A CA 1
ATOM 589 C C . ASN A 1 72 ? 4.421 -4.648 -7.922 1.00 97.06 72 ASN A C 1
ATOM 591 O O . ASN A 1 72 ? 5.014 -5.663 -7.552 1.00 97.06 72 ASN A O 1
ATOM 595 N N . TYR A 1 73 ? 4.211 -3.606 -7.131 1.00 97.56 73 TYR A N 1
ATOM 596 C CA . TYR A 1 73 ? 4.530 -3.540 -5.716 1.00 97.56 73 TYR A CA 1
ATOM 597 C C . TYR A 1 73 ? 3.234 -3.647 -4.924 1.00 97.56 73 TYR A C 1
ATOM 599 O O . TYR A 1 73 ? 2.334 -2.827 -5.083 1.00 97.56 73 TYR A O 1
ATOM 607 N N . PHE A 1 74 ? 3.167 -4.632 -4.038 1.00 97.69 74 PHE A N 1
ATOM 608 C CA . PHE A 1 74 ? 2.075 -4.816 -3.092 1.00 97.69 74 PHE A CA 1
ATOM 609 C C . PHE A 1 74 ? 2.589 -4.436 -1.710 1.00 97.69 74 PHE A C 1
ATOM 611 O O . PHE A 1 74 ? 3.447 -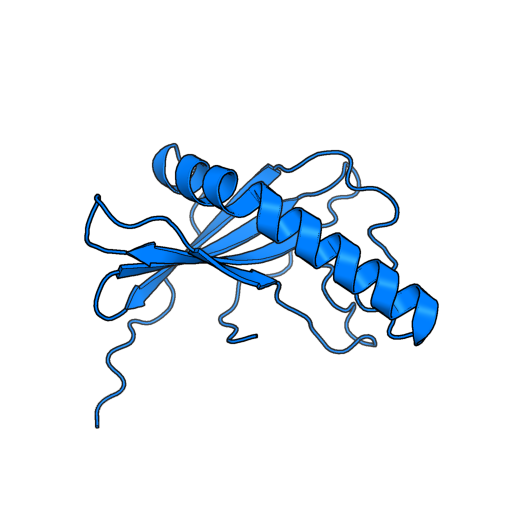5.125 -1.165 1.00 97.69 74 PHE A O 1
ATOM 618 N N . ALA A 1 75 ? 2.114 -3.325 -1.164 1.00 96.88 75 ALA A N 1
ATOM 619 C CA . ALA A 1 75 ? 2.631 -2.711 0.049 1.00 96.88 75 ALA A CA 1
ATOM 620 C C . ALA A 1 75 ? 1.677 -2.904 1.219 1.00 96.88 75 ALA A C 1
ATOM 622 O O . ALA A 1 75 ? 0.480 -2.705 1.059 1.00 96.88 75 ALA A O 1
ATOM 623 N N . LYS A 1 76 ? 2.214 -3.169 2.409 1.00 97.62 76 LYS A N 1
ATOM 624 C CA . LYS A 1 76 ? 1.531 -2.928 3.680 1.00 97.62 76 LYS A CA 1
ATOM 625 C C . LYS A 1 76 ? 1.955 -1.570 4.217 1.00 97.62 76 LYS A C 1
ATOM 627 O O . LYS A 1 76 ? 3.137 -1.361 4.506 1.00 97.62 76 LYS A O 1
ATOM 632 N N . ILE A 1 77 ? 0.996 -0.665 4.369 1.00 96.88 77 ILE A N 1
ATOM 633 C CA . ILE A 1 77 ? 1.226 0.704 4.835 1.00 96.88 77 ILE A CA 1
ATOM 634 C C . ILE A 1 77 ? 0.450 0.910 6.125 1.00 96.88 77 ILE A C 1
ATOM 636 O O . ILE A 1 77 ? -0.771 0.807 6.127 1.00 96.88 77 ILE A O 1
ATOM 640 N N . VAL A 1 78 ? 1.162 1.211 7.207 1.00 95.06 78 VAL A N 1
ATOM 641 C CA . VAL A 1 78 ? 0.575 1.510 8.517 1.00 95.06 78 VAL A CA 1
ATOM 642 C C . VAL A 1 78 ? 0.193 2.984 8.568 1.00 95.06 78 VAL A C 1
ATOM 644 O O . VAL A 1 78 ? 0.982 3.843 8.155 1.00 95.06 78 VAL A O 1
ATOM 647 N N . LEU A 1 79 ? -1.008 3.257 9.073 1.00 93.00 79 LEU A N 1
ATOM 648 C CA . LEU A 1 79 ? -1.634 4.576 9.041 1.00 93.00 79 LEU A CA 1
ATOM 649 C C . LEU A 1 79 ? -1.752 5.239 10.424 1.00 93.00 79 LEU A C 1
ATOM 651 O O . LEU A 1 79 ? -1.905 6.460 10.513 1.00 93.00 79 LEU A O 1
ATOM 655 N N . ASP A 1 80 ? -1.635 4.464 11.505 1.00 91.25 80 ASP A N 1
ATOM 656 C CA . ASP A 1 80 ? -1.719 4.961 12.877 1.00 91.25 80 ASP A CA 1
ATOM 657 C C . ASP A 1 80 ? -0.940 4.110 13.900 1.00 91.25 80 ASP A C 1
ATOM 659 O O . ASP A 1 80 ? -0.337 3.081 13.596 1.00 91.25 80 ASP A O 1
ATOM 663 N N . GLU A 1 81 ? -0.944 4.571 15.152 1.00 88.62 81 GLU A N 1
ATOM 664 C CA . GLU A 1 81 ? -0.288 3.914 16.291 1.00 88.62 81 GLU A CA 1
ATOM 665 C C . GLU A 1 81 ? -1.003 2.634 16.752 1.00 88.62 81 GLU A C 1
ATOM 667 O O . GLU A 1 81 ? -0.417 1.847 17.492 1.00 88.62 81 GLU A O 1
ATOM 672 N N . GLN A 1 82 ? -2.257 2.428 16.338 1.00 88.00 82 GLN A N 1
ATOM 673 C CA . GLN A 1 82 ? -3.059 1.248 16.678 1.00 88.00 82 GLN A CA 1
ATOM 674 C C . GLN A 1 82 ? -2.713 0.062 15.766 1.00 88.00 82 GLN A C 1
ATOM 676 O O . GLN A 1 82 ? -3.133 -1.064 16.024 1.00 88.00 82 GLN A O 1
ATOM 681 N N . GLY A 1 83 ? -1.901 0.302 14.732 1.00 88.25 83 GLY A N 1
ATOM 682 C CA . GLY A 1 83 ? -1.461 -0.717 13.793 1.00 88.25 83 GLY A CA 1
ATOM 683 C C . GLY A 1 83 ? -2.459 -0.956 12.668 1.00 88.25 83 GLY A C 1
ATOM 684 O O . GLY A 1 83 ? -2.338 -1.975 11.983 1.00 88.25 83 GLY A O 1
ATOM 685 N N . HIS A 1 84 ? -3.413 -0.042 12.451 1.00 91.56 84 HIS A N 1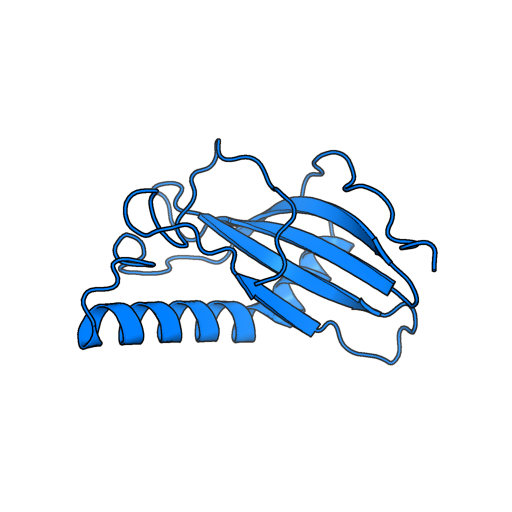
ATOM 686 C CA . HIS A 1 84 ? -4.258 -0.104 11.269 1.00 91.56 84 HIS A CA 1
ATOM 687 C C . HIS A 1 84 ? -3.404 0.122 10.028 1.00 91.56 84 HIS A C 1
ATOM 689 O O . HIS A 1 84 ? -2.616 1.070 9.930 1.00 91.56 84 HIS A O 1
ATOM 695 N N . ALA A 1 85 ? -3.558 -0.786 9.080 1.00 93.88 85 ALA A N 1
ATOM 696 C CA . ALA A 1 85 ? -2.820 -0.799 7.843 1.00 93.88 85 ALA A CA 1
ATOM 697 C C . ALA A 1 85 ? -3.766 -0.920 6.653 1.00 93.88 85 ALA A C 1
ATOM 699 O O . ALA A 1 85 ? -4.895 -1.386 6.772 1.00 93.88 85 ALA A O 1
ATOM 700 N N . ILE A 1 86 ? -3.266 -0.537 5.490 1.00 94.75 86 ILE A N 1
ATOM 701 C CA . ILE A 1 86 ? -3.877 -0.851 4.202 1.00 94.75 86 ILE A CA 1
ATOM 702 C C . ILE A 1 86 ? -2.906 -1.685 3.380 1.00 94.75 86 ILE A C 1
ATOM 704 O O . ILE A 1 86 ? -1.682 -1.588 3.549 1.00 94.75 86 ILE A O 1
ATOM 708 N N . HIS A 1 87 ? -3.453 -2.468 2.456 1.00 96.69 87 HIS A N 1
ATOM 709 C CA . HIS A 1 87 ? -2.673 -3.089 1.398 1.00 96.69 87 HIS A CA 1
ATOM 710 C C . HIS A 1 87 ? -2.868 -2.304 0.100 1.00 96.69 87 HIS A C 1
ATOM 712 O O . HIS A 1 87 ? -3.985 -2.210 -0.394 1.00 96.69 87 HIS A O 1
ATOM 718 N N . ALA A 1 88 ? -1.800 -1.719 -0.441 1.00 97.00 88 ALA A N 1
ATOM 719 C CA . ALA A 1 88 ? -1.846 -0.904 -1.656 1.00 97.00 88 ALA A CA 1
ATOM 720 C C . ALA A 1 88 ? -1.041 -1.547 -2.783 1.00 97.00 88 ALA A C 1
ATOM 722 O O . ALA A 1 88 ? 0.011 -2.141 -2.543 1.00 97.00 88 ALA A O 1
ATOM 723 N N . ARG A 1 89 ? -1.520 -1.401 -4.016 1.00 97.25 89 ARG A N 1
ATOM 724 C CA . ARG A 1 89 ? -0.841 -1.857 -5.224 1.00 97.25 89 ARG A CA 1
ATOM 725 C C . ARG A 1 89 ? -0.353 -0.659 -6.026 1.00 97.25 89 ARG A C 1
ATOM 727 O O . ARG A 1 89 ? -1.131 0.236 -6.354 1.00 97.25 89 ARG A O 1
ATOM 734 N N . ALA A 1 90 ? 0.924 -0.680 -6.377 1.00 97.31 90 ALA A N 1
ATOM 735 C CA . ALA A 1 90 ? 1.538 0.245 -7.317 1.00 97.31 90 ALA A CA 1
ATOM 736 C C . ALA A 1 90 ? 2.195 -0.516 -8.459 1.00 97.31 90 ALA A C 1
ATOM 738 O O . ALA A 1 90 ? 2.646 -1.644 -8.278 1.00 97.31 90 ALA A O 1
ATOM 739 N N . PHE A 1 91 ? 2.298 0.124 -9.612 1.00 96.56 91 PHE A N 1
ATOM 740 C CA . PHE A 1 91 ? 3.052 -0.373 -10.748 1.00 96.56 91 PHE A CA 1
ATOM 741 C C . PHE A 1 91 ? 4.223 0.561 -11.019 1.00 96.56 91 PHE A C 1
ATOM 743 O O . PHE A 1 91 ? 4.040 1.768 -11.179 1.00 96.56 91 PHE A O 1
ATOM 750 N N . LYS A 1 92 ? 5.430 -0.003 -11.049 1.00 96.75 92 LYS A N 1
ATOM 751 C CA . LYS A 1 92 ? 6.638 0.678 -11.510 1.00 96.75 92 LYS A CA 1
ATOM 752 C C . LYS A 1 92 ? 6.946 0.178 -12.928 1.00 96.75 92 LYS A C 1
ATOM 754 O O . LYS A 1 92 ? 7.286 -1.002 -13.063 1.00 96.75 92 LYS A O 1
ATOM 759 N N . PRO A 1 93 ? 6.835 1.028 -13.960 1.00 96.38 93 PRO A N 1
ATOM 760 C CA . PRO A 1 93 ? 7.242 0.672 -15.316 1.00 96.38 93 PRO A CA 1
ATOM 761 C C . PRO A 1 93 ? 8.734 0.329 -15.398 1.00 96.38 93 PRO A C 1
ATOM 763 O O . PRO A 1 93 ? 9.538 0.817 -14.603 1.00 96.38 93 PRO A O 1
ATOM 766 N N . SER A 1 94 ? 9.121 -0.499 -16.370 1.00 93.31 94 SER A N 1
ATOM 767 C CA . SER A 1 94 ? 10.534 -0.812 -16.632 1.00 93.31 94 SER A CA 1
ATOM 768 C C . SER A 1 94 ? 11.304 0.358 -17.245 1.00 93.31 94 SER A C 1
ATOM 770 O O . SER A 1 94 ? 12.531 0.391 -17.172 1.00 93.31 94 SER A O 1
ATOM 772 N N . GLU A 1 95 ? 10.601 1.298 -17.877 1.00 92.94 95 GLU A N 1
ATOM 773 C CA . GLU A 1 95 ? 11.196 2.514 -18.422 1.00 92.94 95 GLU A CA 1
ATOM 774 C C . GLU A 1 95 ? 11.263 3.607 -17.348 1.00 92.94 95 GLU A C 1
ATOM 776 O O . GLU A 1 95 ? 10.240 4.093 -16.877 1.00 92.94 95 GLU A O 1
ATOM 781 N N . GLU A 1 96 ? 12.476 4.044 -16.998 1.00 85.12 96 GLU A N 1
ATOM 782 C CA . GLU A 1 96 ? 12.721 5.067 -15.961 1.00 85.12 96 GLU A CA 1
ATOM 783 C C . GLU A 1 96 ? 12.110 6.448 -16.287 1.00 85.12 96 GLU A C 1
ATOM 785 O O . GLU A 1 96 ? 11.970 7.295 -15.406 1.00 85.12 96 GLU A O 1
ATOM 790 N N . SER A 1 97 ? 11.750 6.708 -17.549 1.00 88.88 97 SER A N 1
ATOM 791 C CA . SER A 1 97 ? 11.038 7.928 -17.954 1.00 88.88 97 SER A CA 1
ATOM 792 C C . SER A 1 97 ? 9.553 7.919 -17.593 1.00 88.88 97 SER A C 1
ATOM 794 O O . SER A 1 97 ? 8.928 8.983 -17.566 1.00 88.88 97 SER A O 1
ATOM 796 N N . GLU A 1 98 ? 8.974 6.746 -17.342 1.00 93.06 98 GLU A N 1
ATOM 797 C CA . GLU A 1 98 ? 7.573 6.614 -16.971 1.00 93.06 98 GLU A CA 1
ATOM 798 C C . GLU A 1 98 ? 7.380 6.717 -15.454 1.00 93.06 98 GLU A C 1
ATOM 800 O O . GLU A 1 98 ? 8.251 6.396 -14.645 1.00 93.06 98 GLU A O 1
ATOM 805 N N . LYS A 1 99 ? 6.209 7.208 -15.046 1.00 94.75 99 LYS A N 1
ATOM 806 C CA . LYS A 1 99 ? 5.900 7.422 -13.631 1.00 94.75 99 LYS A CA 1
ATOM 807 C C . LYS A 1 99 ? 5.377 6.143 -12.993 1.00 94.75 99 LYS A C 1
ATOM 809 O O . LYS A 1 99 ? 4.657 5.375 -13.621 1.00 94.75 99 LYS A O 1
ATOM 814 N N . VAL A 1 100 ? 5.667 5.981 -11.705 1.00 97.00 100 VAL A N 1
ATOM 815 C CA . VAL A 1 100 ? 4.994 4.987 -10.864 1.00 97.00 100 VAL A CA 1
ATOM 816 C C . VAL A 1 100 ? 3.500 5.308 -10.815 1.00 97.00 100 VAL A C 1
ATOM 818 O O . VAL A 1 100 ? 3.120 6.463 -10.622 1.00 97.00 100 VAL A O 1
ATOM 821 N N . VAL A 1 101 ? 2.668 4.283 -10.974 1.00 95.94 101 VAL A N 1
ATOM 822 C CA . VAL A 1 101 ? 1.209 4.406 -11.025 1.00 95.94 101 VAL A CA 1
ATOM 823 C C . VAL A 1 101 ? 0.588 3.733 -9.808 1.00 95.94 101 VAL A C 1
ATOM 825 O O . VAL A 1 101 ? 0.884 2.574 -9.508 1.00 95.94 101 VAL A O 1
ATOM 828 N N . PHE A 1 102 ? -0.295 4.443 -9.110 1.00 96.81 102 PHE A N 1
ATOM 829 C CA . PHE A 1 102 ? -1.190 3.839 -8.128 1.00 96.81 102 PHE A CA 1
ATOM 830 C C . PHE A 1 102 ? -2.263 3.009 -8.841 1.00 96.81 102 PHE A C 1
ATOM 832 O O . PHE A 1 102 ? -2.950 3.519 -9.722 1.00 96.81 102 PHE A O 1
ATOM 839 N N . HIS A 1 103 ? -2.417 1.741 -8.455 1.00 94.50 103 HIS A N 1
ATOM 840 C CA . HIS A 1 103 ? -3.448 0.866 -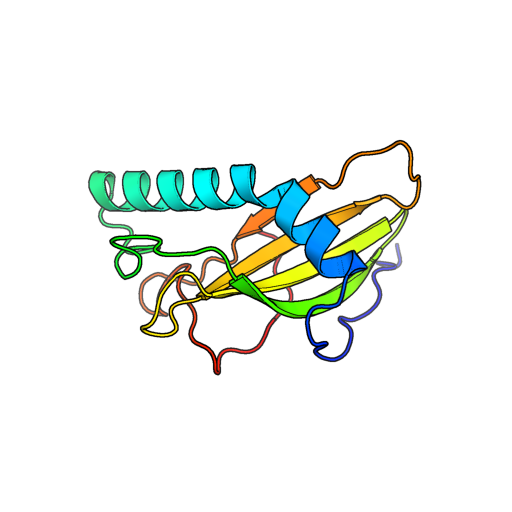9.016 1.00 94.50 103 HIS A CA 1
ATOM 841 C C . HIS A 1 103 ? -4.686 0.785 -8.126 1.00 94.50 103 HIS A C 1
ATOM 843 O O . HIS A 1 103 ? -5.784 1.093 -8.582 1.00 94.50 103 HIS A O 1
ATOM 849 N N . ALA A 1 104 ? -4.525 0.325 -6.884 1.00 94.75 104 ALA A N 1
ATOM 850 C CA . ALA A 1 104 ? -5.658 0.009 -6.018 1.00 94.75 104 ALA A CA 1
ATOM 851 C C . ALA A 1 104 ? -5.263 -0.090 -4.538 1.00 94.75 104 ALA A C 1
ATOM 853 O O . ALA A 1 104 ? -4.094 -0.305 -4.201 1.00 94.75 104 ALA A O 1
ATOM 854 N N . ILE A 1 105 ? -6.261 0.012 -3.660 1.00 94.38 105 ILE A N 1
ATOM 855 C CA . ILE A 1 105 ? -6.195 -0.442 -2.266 1.00 94.38 105 ILE A CA 1
ATOM 856 C C . ILE A 1 105 ? -7.022 -1.716 -2.189 1.00 94.38 105 ILE A C 1
ATOM 858 O O . ILE A 1 105 ? -8.143 -1.725 -2.674 1.00 94.38 105 ILE A O 1
ATOM 862 N N . HIS A 1 106 ? -6.493 -2.759 -1.559 1.00 94.06 106 HIS A N 1
ATOM 863 C CA . HIS A 1 106 ? -7.229 -3.996 -1.351 1.00 94.06 106 HIS A CA 1
ATOM 864 C C . HIS A 1 106 ? -8.435 -3.734 -0.452 1.00 94.06 106 HIS A C 1
ATOM 866 O O . HIS A 1 106 ? -8.273 -3.260 0.673 1.00 94.06 106 HIS A O 1
ATOM 872 N N . VAL A 1 107 ? -9.623 -4.094 -0.924 1.00 90.19 107 VAL A N 1
ATOM 873 C CA . VAL A 1 107 ? -10.854 -4.027 -0.137 1.00 90.19 107 VAL A CA 1
ATOM 874 C C . VAL A 1 107 ? -11.446 -5.428 -0.031 1.00 90.19 107 VAL A C 1
ATOM 876 O O . VAL A 1 107 ? -11.757 -6.066 -1.034 1.00 90.19 107 VAL A O 1
ATOM 879 N N . ARG A 1 108 ? -11.581 -5.930 1.198 1.00 87.88 108 ARG A N 1
ATOM 880 C CA . ARG A 1 108 ? -12.339 -7.153 1.495 1.00 87.88 108 ARG A CA 1
ATOM 881 C C . ARG A 1 108 ? -13.813 -6.804 1.725 1.00 87.88 108 ARG A C 1
ATOM 883 O O . ARG A 1 108 ? -14.121 -5.642 1.980 1.00 87.88 108 ARG A O 1
ATOM 890 N N . PRO A 1 109 ? -14.729 -7.787 1.708 1.00 83.56 109 PRO A N 1
ATOM 891 C CA . PRO A 1 109 ? -16.091 -7.578 2.186 1.00 83.56 109 PRO A CA 1
ATOM 892 C C . PRO A 1 109 ? -16.127 -6.907 3.569 1.00 83.56 109 PRO A C 1
ATOM 894 O O . PRO A 1 109 ? -15.260 -7.139 4.418 1.00 83.56 109 PRO A O 1
ATOM 897 N N . SER A 1 110 ? -17.126 -6.064 3.809 1.00 76.69 110 SER A N 1
ATOM 898 C CA . SER A 1 110 ? -17.206 -5.226 5.012 1.00 76.69 110 SER A CA 1
ATOM 899 C C . SER A 1 110 ? -17.332 -6.029 6.309 1.00 76.69 110 SER A C 1
ATOM 901 O O . SER A 1 110 ? -16.798 -5.639 7.347 1.00 76.69 110 SER A O 1
ATOM 903 N N . ASP A 1 111 ? -17.975 -7.197 6.247 1.00 78.81 111 ASP A N 1
ATOM 904 C CA . ASP A 1 111 ? -18.056 -8.171 7.342 1.00 78.81 111 ASP A CA 1
ATOM 905 C C . ASP A 1 111 ? -16.701 -8.836 7.661 1.00 78.81 111 ASP A C 1
ATOM 907 O O . ASP A 1 111 ? -16.525 -9.402 8.739 1.00 78.81 111 ASP A O 1
ATOM 911 N N . GLN A 1 112 ? -15.720 -8.704 6.763 1.00 79.12 112 GLN A N 1
ATOM 912 C CA . GLN A 1 112 ? -14.337 -9.172 6.904 1.00 79.12 112 GLN A CA 1
ATOM 913 C C . GLN A 1 112 ? -13.342 -8.030 7.173 1.00 79.12 112 GLN A C 1
ATOM 915 O O . GLN A 1 112 ? -12.127 -8.227 7.111 1.00 79.12 112 GLN A O 1
ATOM 920 N N . GLY A 1 113 ? -13.839 -6.832 7.500 1.00 76.25 113 GLY A N 1
ATOM 921 C CA . GLY A 1 113 ? -13.016 -5.690 7.900 1.00 76.25 113 GLY A CA 1
ATOM 922 C C . GLY A 1 113 ? -12.660 -4.708 6.783 1.00 76.25 113 GLY A C 1
ATOM 923 O O . GLY A 1 113 ? -11.888 -3.785 7.044 1.00 76.25 113 GLY A O 1
ATOM 924 N N . GLY A 1 114 ? -13.224 -4.864 5.580 1.00 87.12 114 GLY A N 1
ATOM 925 C CA . GLY A 1 114 ? -13.123 -3.849 4.532 1.00 87.12 114 GLY A CA 1
ATOM 926 C C . GLY A 1 114 ? -11.705 -3.665 3.983 1.00 87.12 114 GLY A C 1
ATOM 927 O O . GLY A 1 114 ? -10.967 -4.625 3.750 1.00 87.12 114 GLY A O 1
ATOM 928 N N . ALA A 1 115 ? -11.320 -2.406 3.797 1.00 88.00 115 ALA A N 1
ATOM 929 C CA . ALA A 1 115 ? -10.001 -1.955 3.367 1.00 88.00 115 ALA A CA 1
ATOM 930 C C . ALA A 1 115 ? -8.966 -1.897 4.507 1.00 88.00 115 ALA A C 1
ATOM 932 O O . ALA A 1 115 ? -7.802 -1.574 4.263 1.00 88.00 115 ALA A O 1
ATOM 933 N N . VAL A 1 116 ? -9.371 -2.178 5.752 1.00 89.69 116 VAL A N 1
ATOM 934 C CA . VAL A 1 116 ? -8.499 -2.074 6.927 1.00 89.69 116 VAL A CA 1
ATOM 935 C C . VAL A 1 116 ? -7.924 -3.438 7.295 1.00 89.69 116 VAL A C 1
ATOM 937 O O . VAL A 1 116 ? -8.632 -4.421 7.526 1.00 89.69 116 VAL A O 1
ATOM 940 N N . PHE A 1 117 ? -6.604 -3.470 7.396 1.00 91.94 117 PHE A N 1
ATOM 941 C CA . PHE A 1 117 ? -5.788 -4.615 7.768 1.00 91.94 117 PHE A CA 1
ATOM 942 C C . PHE A 1 117 ? -5.018 -4.315 9.056 1.00 91.94 117 PHE A C 1
ATOM 944 O O . PHE A 1 117 ? -4.954 -3.183 9.536 1.00 91.94 117 PHE A O 1
ATOM 951 N N . THR A 1 118 ? -4.416 -5.351 9.615 1.00 91.12 118 THR A N 1
ATOM 952 C CA . THR A 1 118 ? -3.557 -5.306 10.795 1.00 91.12 118 THR A CA 1
ATOM 953 C C . THR A 1 118 ? -2.108 -5.605 10.419 1.00 91.12 118 THR A C 1
ATOM 955 O O . THR A 1 118 ? -1.773 -5.970 9.286 1.00 91.12 118 THR A O 1
ATOM 958 N N . LEU A 1 119 ? -1.211 -5.478 11.395 1.00 92.19 119 LEU A N 1
ATOM 959 C CA . LEU A 1 119 ? 0.199 -5.808 11.210 1.00 92.19 119 LEU A CA 1
ATOM 960 C C . LEU A 1 119 ? 0.431 -7.296 10.912 1.00 92.19 119 LEU A C 1
ATOM 962 O O . LEU A 1 119 ? 1.415 -7.606 10.239 1.00 92.19 119 LEU A O 1
ATOM 966 N N . ASP A 1 120 ? -0.489 -8.177 11.303 1.00 92.69 120 ASP A N 1
ATOM 967 C CA . ASP A 1 120 ? -0.375 -9.626 11.118 1.00 92.69 120 ASP A CA 1
ATOM 968 C C . ASP A 1 120 ? -0.982 -10.118 9.791 1.00 92.69 120 ASP A C 1
ATOM 970 O O . ASP A 1 120 ? -0.624 -11.194 9.315 1.00 92.69 120 ASP A O 1
ATOM 974 N N . ASP A 1 121 ? -1.846 -9.326 9.142 1.00 92.81 121 ASP A N 1
ATOM 975 C CA . ASP A 1 121 ? -2.487 -9.709 7.875 1.00 92.81 121 ASP A CA 1
ATOM 976 C C . ASP A 1 121 ? -1.461 -9.900 6.746 1.00 92.81 121 ASP A C 1
ATOM 978 O O . ASP A 1 121 ? -0.619 -9.040 6.491 1.00 92.81 121 ASP A O 1
ATOM 982 N N . GLU A 1 122 ? -1.525 -11.002 6.006 1.00 93.75 122 GLU A N 1
ATOM 983 C CA . GLU A 1 122 ? -0.566 -11.243 4.928 1.00 93.75 122 GLU A CA 1
ATOM 984 C C . GLU A 1 122 ? -0.844 -10.369 3.691 1.00 93.75 122 GLU A C 1
ATOM 986 O O . GLU A 1 122 ? -1.987 -10.169 3.282 1.00 93.75 122 GLU A O 1
ATOM 991 N N . ILE A 1 123 ? 0.221 -9.888 3.042 1.00 94.69 123 ILE A N 1
ATOM 992 C CA . ILE A 1 123 ? 0.123 -9.253 1.723 1.00 94.69 123 ILE A CA 1
ATOM 993 C C . ILE A 1 123 ? -0.223 -10.330 0.689 1.00 94.69 123 ILE A C 1
ATOM 995 O O . ILE A 1 123 ? 0.557 -11.262 0.461 1.00 94.69 123 ILE A O 1
ATOM 999 N N . GLN A 1 124 ? -1.375 -10.178 0.047 1.00 92.69 124 GLN A N 1
ATOM 1000 C CA . GLN A 1 124 ? -1.900 -11.091 -0.965 1.00 92.69 124 GLN A CA 1
ATOM 1001 C C . GLN A 1 124 ? -1.992 -10.402 -2.327 1.00 92.69 124 GLN A C 1
ATOM 1003 O O . GLN A 1 124 ? -1.875 -9.181 -2.429 1.00 92.69 124 GLN A O 1
ATOM 1008 N N . TYR A 1 125 ? -2.188 -11.203 -3.372 1.00 91.94 125 TYR A N 1
ATOM 1009 C CA . TYR A 1 125 ? -2.560 -10.676 -4.679 1.00 91.94 125 TYR A CA 1
ATOM 1010 C C . TYR A 1 125 ? -3.982 -10.120 -4.623 1.00 91.94 125 TYR A C 1
ATOM 1012 O O . TYR A 1 125 ? -4.854 -10.744 -4.024 1.00 91.94 125 TYR A O 1
ATOM 1020 N N . PHE A 1 126 ? -4.209 -8.995 -5.292 1.00 90.75 126 PHE A N 1
ATOM 1021 C CA . PHE A 1 126 ? -5.534 -8.449 -5.562 1.00 90.75 126 PHE A CA 1
ATOM 1022 C C . PHE A 1 126 ? -5.491 -7.612 -6.848 1.00 90.75 126 PHE A C 1
ATOM 1024 O O . PHE A 1 126 ? -4.453 -7.037 -7.209 1.00 90.75 126 PHE A O 1
ATOM 1031 N N . GLU A 1 127 ? -6.611 -7.582 -7.566 1.00 80.00 127 GLU A N 1
ATOM 1032 C CA . GLU A 1 127 ? -6.755 -6.793 -8.794 1.00 80.00 127 GLU A CA 1
ATOM 1033 C C . GLU A 1 127 ? -7.337 -5.405 -8.536 1.00 80.00 127 GLU A C 1
ATOM 1035 O O . GLU A 1 127 ? -6.855 -4.441 -9.132 1.00 80.00 127 GLU A O 1
ATOM 1040 N N . TYR A 1 128 ? -8.314 -5.320 -7.628 1.00 67.19 128 TYR A N 1
ATOM 1041 C CA . TYR A 1 128 ? -9.109 -4.132 -7.329 1.00 67.19 128 TYR A CA 1
ATOM 1042 C C . TYR A 1 128 ? -9.299 -3.959 -5.825 1.00 67.19 128 TYR A C 1
ATOM 1044 O O . TYR A 1 128 ? -9.362 -4.992 -5.116 1.00 67.19 128 TYR A O 1
#

Sequence (128 aa):
MSDTTSPLSSVRQVDNESRAVFEAIKHDVLHKIWELHKGDDLHDLNEARKLEHVKFYRPLAYKLQEVPYGVNYFAKIVLDEQGHAIHARAFKPSEESEKVVFHAIHVRPSDQGGAVFTLDDEIQYFEY